Protein AF-A0A1I2WX06-F1 (afdb_monomer_lite)

Secondary structure (DSSP, 8-state):
----HHHHHHHTTHHHH-GGGEEEEEETTEEEEEEEEEEE--SBTTB-S--TTHHHHHHHHHHHHHHTTPPP-EEEEEEEEE-GGG----------PPPPP-----------

Radius of gyration: 21.67 Å; chains: 1; bounding box: 51×63×49 Å

Organism: NCBI:txid504797

Structure (mmCIF, N/CA/C/O backbone):
data_AF-A0A1I2WX06-F1
#
_entry.id   AF-A0A1I2WX06-F1
#
loop_
_atom_site.group_PDB
_atom_site.id
_atom_site.type_symbol
_atom_site.label_atom_id
_atom_site.label_alt_id
_atom_site.label_comp_id
_atom_site.label_asym_id
_atom_site.label_entity_id
_atom_site.label_seq_id
_atom_site.pdbx_PDB_ins_code
_atom_site.Cartn_x
_atom_site.Cartn_y
_atom_site.Cartn_z
_atom_site.occupancy
_atom_site.B_iso_or_equiv
_atom_site.auth_seq_id
_atom_site.auth_comp_id
_atom_site.auth_asym_id
_atom_site.auth_atom_id
_atom_site.pdbx_PDB_model_num
ATOM 1 N N . MET A 1 1 ? 1.561 24.065 -1.940 1.00 39.03 1 MET A N 1
ATOM 2 C CA . MET A 1 1 ? 1.719 22.689 -1.424 1.00 39.03 1 MET A CA 1
ATOM 3 C C . MET A 1 1 ? 1.140 21.785 -2.491 1.00 39.03 1 MET A C 1
ATOM 5 O O . MET A 1 1 ? -0.054 21.876 -2.729 1.00 39.03 1 MET A O 1
ATOM 9 N N . GLY A 1 2 ? 2.003 21.114 -3.259 1.00 46.69 2 GLY A N 1
ATOM 10 C CA . GLY A 1 2 ? 1.616 20.413 -4.486 1.00 46.69 2 GLY A CA 1
ATOM 11 C C . GLY A 1 2 ? 0.683 19.261 -4.160 1.00 46.69 2 GLY A C 1
ATOM 12 O O . GLY A 1 2 ? 1.060 18.371 -3.404 1.00 46.69 2 GLY A O 1
ATOM 13 N N . HIS A 1 3 ? -0.540 19.331 -4.671 1.00 51.50 3 HIS A N 1
ATOM 14 C CA . HIS A 1 3 ? -1.437 18.195 -4.638 1.00 51.50 3 HIS A CA 1
ATOM 15 C C . HIS A 1 3 ? -0.813 17.065 -5.460 1.00 51.50 3 HIS A C 1
ATOM 17 O O . HIS A 1 3 ? -0.359 17.260 -6.583 1.00 51.50 3 HIS A O 1
ATOM 23 N N . ASP A 1 4 ? -0.759 15.905 -4.828 1.00 65.81 4 ASP A N 1
ATOM 24 C CA . ASP A 1 4 ? -0.354 14.611 -5.353 1.00 65.81 4 ASP A CA 1
ATOM 25 C C . ASP A 1 4 ? -1.420 14.118 -6.353 1.00 65.81 4 ASP A C 1
ATOM 27 O O . ASP A 1 4 ? -2.339 13.372 -6.016 1.00 65.81 4 ASP A O 1
ATOM 31 N N . GLU A 1 5 ? -1.383 14.642 -7.580 1.00 75.38 5 GLU A N 1
ATOM 32 C CA . GLU A 1 5 ? -2.386 14.346 -8.614 1.00 75.38 5 GLU A CA 1
ATOM 33 C C . GLU A 1 5 ? -2.366 12.869 -9.029 1.00 75.38 5 GLU A C 1
ATOM 35 O O . GLU A 1 5 ? -3.409 12.285 -9.335 1.00 75.38 5 GLU A O 1
ATOM 40 N N . ILE A 1 6 ? -1.185 12.242 -9.005 1.00 80.88 6 ILE A N 1
ATOM 41 C CA . ILE A 1 6 ? -1.023 10.836 -9.379 1.00 80.88 6 ILE A CA 1
ATOM 42 C C . ILE A 1 6 ? -1.595 9.926 -8.299 1.00 80.88 6 ILE A C 1
ATOM 44 O O . ILE A 1 6 ? -2.337 9.002 -8.639 1.00 80.88 6 ILE A O 1
ATOM 48 N N . ALA A 1 7 ? -1.299 10.151 -7.016 1.00 77.69 7 ALA A N 1
ATOM 49 C CA . ALA A 1 7 ? -1.937 9.354 -5.983 1.00 77.69 7 ALA A CA 1
ATOM 50 C C . ALA A 1 7 ? -3.423 9.651 -5.913 1.00 77.69 7 ALA A C 1
ATOM 52 O O . ALA A 1 7 ? -4.183 8.704 -5.778 1.00 77.69 7 ALA A O 1
ATOM 53 N N . ALA A 1 8 ? -3.873 10.895 -6.089 1.00 80.06 8 ALA A N 1
ATOM 54 C CA . ALA A 1 8 ? -5.306 11.172 -6.161 1.00 80.06 8 ALA A CA 1
ATOM 55 C C . ALA A 1 8 ? -5.990 10.333 -7.259 1.00 80.06 8 ALA A C 1
ATOM 57 O O . ALA A 1 8 ? -7.047 9.751 -7.020 1.00 80.06 8 ALA A O 1
ATOM 58 N N . ALA A 1 9 ? -5.362 10.194 -8.431 1.00 87.06 9 ALA A N 1
ATOM 59 C CA . ALA A 1 9 ? -5.886 9.373 -9.519 1.00 87.06 9 ALA A CA 1
ATOM 60 C C . ALA A 1 9 ? -5.812 7.858 -9.238 1.00 87.06 9 ALA A C 1
ATOM 62 O O . ALA A 1 9 ? -6.751 7.128 -9.549 1.00 87.06 9 ALA A O 1
ATOM 63 N N . LEU A 1 10 ? -4.710 7.360 -8.667 1.00 92.12 10 LEU A N 1
ATOM 64 C CA . LEU A 1 10 ? -4.463 5.917 -8.517 1.00 92.12 10 LEU A CA 1
ATOM 65 C C . LEU A 1 10 ? -4.976 5.326 -7.201 1.00 92.12 10 LEU A C 1
ATOM 67 O O . LEU A 1 10 ? -5.344 4.152 -7.151 1.00 92.12 10 LEU A O 1
ATOM 71 N N . PHE A 1 11 ? -5.017 6.112 -6.131 1.00 92.06 11 PHE A N 1
ATOM 72 C CA . PHE A 1 11 ? -5.347 5.639 -4.790 1.00 92.06 11 PHE A CA 1
ATOM 73 C C . PHE A 1 11 ? -6.761 5.056 -4.720 1.00 92.06 11 PHE A C 1
ATOM 75 O O . PHE A 1 11 ? -6.971 4.002 -4.123 1.00 92.06 11 PHE A O 1
ATOM 82 N N . HIS A 1 12 ? -7.727 5.668 -5.410 1.00 93.12 12 HIS A N 1
ATOM 83 C CA . HIS A 1 12 ? -9.105 5.169 -5.460 1.00 93.12 12 HIS A CA 1
ATOM 84 C C . HIS A 1 12 ? -9.252 3.808 -6.156 1.00 93.12 12 HIS A C 1
ATOM 86 O O . HIS A 1 12 ? -10.240 3.113 -5.927 1.00 93.12 12 HIS A O 1
ATOM 92 N N . HIS A 1 13 ? -8.264 3.390 -6.951 1.00 95.88 13 HIS A N 1
ATOM 93 C CA . HIS A 1 13 ? -8.237 2.074 -7.588 1.00 95.88 13 HIS A CA 1
ATOM 94 C C . HIS A 1 13 ? -7.557 0.997 -6.732 1.00 95.88 13 HIS A C 1
ATOM 96 O O . HIS A 1 13 ? -7.624 -0.184 -7.075 1.00 95.88 13 HIS A O 1
ATOM 102 N N . VAL A 1 14 ? -6.908 1.358 -5.619 1.00 96.62 14 VAL A N 1
ATOM 103 C CA . VAL A 1 14 ? -6.228 0.392 -4.739 1.00 96.62 14 VAL A CA 1
ATOM 104 C C . VAL A 1 14 ? -7.186 -0.686 -4.214 1.00 96.62 14 VAL A C 1
ATOM 106 O O . VAL A 1 14 ? -6.832 -1.857 -4.332 1.00 96.62 14 VAL A O 1
ATOM 109 N N . PRO A 1 15 ? -8.410 -0.379 -3.734 1.00 96.69 15 PRO A N 1
ATOM 110 C CA . PRO A 1 15 ? -9.319 -1.407 -3.223 1.00 96.69 15 PRO A CA 1
ATOM 111 C C . PRO A 1 15 ? -9.756 -2.434 -4.267 1.00 96.69 15 PRO A C 1
ATOM 113 O O . PRO A 1 15 ? -9.928 -3.602 -3.935 1.00 96.69 15 PRO A O 1
ATOM 116 N N . SER A 1 16 ? -9.921 -2.022 -5.526 1.00 97.31 16 SER A N 1
ATOM 117 C CA . SER A 1 16 ? -10.299 -2.939 -6.605 1.00 97.31 16 SER A CA 1
ATOM 118 C C . SER A 1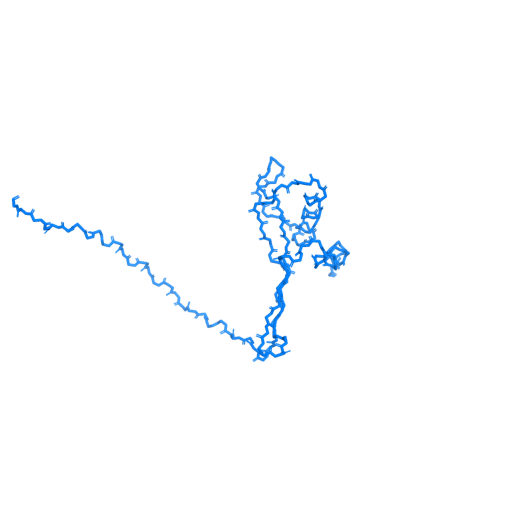 16 ? -9.106 -3.713 -7.166 1.00 97.31 16 SER A C 1
ATOM 120 O O . SER A 1 16 ? -9.270 -4.854 -7.587 1.00 97.31 16 SER A O 1
ATOM 122 N N . THR A 1 17 ? -7.911 -3.118 -7.160 1.00 97.81 17 THR A N 1
ATOM 123 C CA . THR A 1 17 ? -6.701 -3.706 -7.766 1.00 97.81 17 THR A CA 1
ATOM 124 C C . THR A 1 17 ? -5.934 -4.592 -6.780 1.00 97.81 17 THR A C 1
ATOM 126 O O . THR A 1 17 ? -5.441 -5.661 -7.136 1.00 97.81 17 THR A O 1
ATOM 129 N N . PHE A 1 18 ? -5.866 -4.180 -5.513 1.00 97.44 18 PHE A N 1
ATOM 130 C CA . PHE A 1 18 ? -5.137 -4.850 -4.435 1.00 97.44 18 PHE A CA 1
ATOM 131 C C . PHE A 1 18 ? -6.037 -5.110 -3.209 1.00 97.44 18 PHE A C 1
ATOM 133 O O . PHE A 1 18 ? -5.675 -4.742 -2.088 1.00 97.44 18 PHE A O 1
ATOM 140 N N . PRO A 1 19 ? -7.203 -5.771 -3.367 1.00 97.38 19 PRO A N 1
ATOM 141 C CA . PRO A 1 19 ? -8.168 -5.943 -2.274 1.00 97.38 19 PRO A CA 1
ATOM 142 C C . PRO A 1 19 ? -7.583 -6.683 -1.064 1.00 97.38 19 PRO A C 1
ATOM 144 O O . PRO A 1 19 ? -7.917 -6.382 0.075 1.00 97.38 19 PRO A O 1
ATOM 147 N N . HIS A 1 20 ? -6.650 -7.609 -1.297 1.00 96.81 20 HIS A N 1
ATOM 148 C CA . HIS A 1 20 ? -5.974 -8.396 -0.261 1.00 96.81 20 HIS A CA 1
ATOM 149 C C . HIS A 1 20 ? -5.046 -7.571 0.652 1.00 96.81 20 HIS A C 1
ATOM 151 O O . HIS A 1 20 ? -4.602 -8.069 1.683 1.00 96.81 20 HIS A O 1
ATOM 157 N N . LEU A 1 21 ? -4.751 -6.323 0.280 1.00 97.31 21 LEU A N 1
ATOM 158 C CA . LEU A 1 21 ? -3.948 -5.372 1.053 1.00 97.31 21 LEU A CA 1
ATOM 159 C C . LEU A 1 21 ? -4.780 -4.196 1.581 1.00 97.31 21 LEU A C 1
ATOM 161 O O . LEU A 1 21 ? -4.232 -3.210 2.073 1.00 97.31 21 LEU A O 1
ATOM 165 N N . CYS A 1 22 ? -6.105 -4.306 1.487 1.00 97.56 22 CYS A N 1
ATOM 166 C CA . CYS A 1 22 ? -7.049 -3.340 2.020 1.00 97.56 22 CYS A CA 1
ATOM 167 C C . CYS A 1 22 ? -7.704 -3.940 3.259 1.00 97.56 22 CYS A C 1
ATOM 169 O O . CYS A 1 22 ? -8.417 -4.938 3.177 1.00 97.56 22 CYS A O 1
ATOM 171 N N . LEU A 1 23 ? -7.438 -3.341 4.416 1.00 97.44 23 LEU A N 1
ATOM 172 C CA . LEU A 1 23 ? -7.885 -3.861 5.701 1.00 97.44 23 LEU A CA 1
ATOM 173 C C . LEU A 1 23 ? -8.844 -2.881 6.363 1.00 97.44 23 LEU A C 1
ATOM 175 O O . LEU A 1 23 ? -8.638 -1.668 6.336 1.00 97.44 23 LEU A O 1
ATOM 179 N N . VAL A 1 24 ? -9.857 -3.429 7.020 1.00 96.81 24 VAL A N 1
ATOM 180 C CA . VAL A 1 24 ? -10.705 -2.707 7.967 1.00 96.81 24 VAL A CA 1
ATOM 181 C C . VAL A 1 24 ? -10.577 -3.375 9.327 1.00 96.81 24 VAL A C 1
ATOM 183 O O . VAL A 1 24 ? -10.497 -4.599 9.419 1.00 96.81 24 VAL A O 1
ATOM 186 N N . ALA A 1 25 ? -10.529 -2.571 10.381 1.00 96.06 25 ALA A N 1
ATOM 187 C CA . ALA A 1 25 ? -10.635 -3.059 11.747 1.00 96.06 25 ALA A CA 1
ATOM 188 C C . ALA A 1 25 ? -12.021 -2.710 12.275 1.00 96.06 25 ALA A C 1
ATOM 190 O O . ALA A 1 25 ? -12.452 -1.557 12.154 1.00 96.06 25 ALA A O 1
ATOM 191 N N . THR A 1 26 ? -12.691 -3.688 12.878 1.00 96.56 26 THR A N 1
ATOM 192 C CA . THR A 1 26 ? -14.004 -3.508 13.493 1.00 96.56 26 THR A CA 1
ATOM 193 C C . THR A 1 26 ? -13.974 -3.836 14.981 1.00 96.56 26 THR A C 1
ATOM 195 O O . THR A 1 26 ? -13.175 -4.650 15.446 1.00 96.56 26 THR A O 1
ATOM 198 N N . GLU A 1 27 ? -14.843 -3.173 15.734 1.00 94.12 27 GLU A N 1
ATOM 199 C CA . GLU A 1 27 ? -15.173 -3.487 17.120 1.00 94.12 27 GLU A CA 1
ATOM 200 C C . GLU A 1 27 ? -16.682 -3.751 17.170 1.00 94.12 27 GLU A C 1
ATOM 202 O O . GLU A 1 27 ? -17.490 -2.825 17.109 1.00 94.12 27 GLU A O 1
ATOM 207 N N . GLY A 1 28 ? -17.065 -5.031 17.172 1.00 94.06 28 GLY A N 1
ATOM 208 C CA . GLY A 1 28 ? -18.436 -5.423 16.835 1.00 94.06 28 GLY A CA 1
ATOM 209 C C . GLY A 1 28 ? -18.772 -5.020 15.396 1.00 94.06 28 GLY A C 1
ATOM 210 O O . GLY A 1 28 ? -17.996 -5.301 14.480 1.00 94.06 28 GLY A O 1
ATOM 211 N N . ASP A 1 29 ? -19.892 -4.321 15.224 1.00 94.06 29 ASP A N 1
ATOM 212 C CA . ASP A 1 29 ? -20.357 -3.816 13.925 1.00 94.06 29 ASP A CA 1
ATOM 213 C C . ASP A 1 29 ? -19.784 -2.429 13.570 1.00 94.06 29 ASP A C 1
ATOM 215 O O . ASP A 1 29 ? -20.035 -1.905 12.484 1.00 94.06 29 ASP A O 1
ATOM 219 N N . GLU A 1 30 ? -18.997 -1.810 14.458 1.00 95.06 30 GLU A N 1
ATOM 220 C CA . GLU A 1 30 ? -18.405 -0.496 14.202 1.00 95.06 30 GLU A CA 1
ATOM 221 C C . GLU A 1 30 ? -17.031 -0.604 13.537 1.00 95.06 30 GLU A C 1
ATOM 223 O O . GLU A 1 30 ? -16.115 -1.234 14.065 1.00 95.06 30 GLU A O 1
ATOM 228 N N . MET A 1 31 ? -16.830 0.097 12.416 1.00 95.25 31 MET A N 1
ATOM 229 C CA . MET A 1 31 ? -15.500 0.274 11.826 1.00 95.25 31 MET A CA 1
ATOM 230 C C . MET A 1 31 ? -14.685 1.288 12.640 1.00 95.25 31 MET A 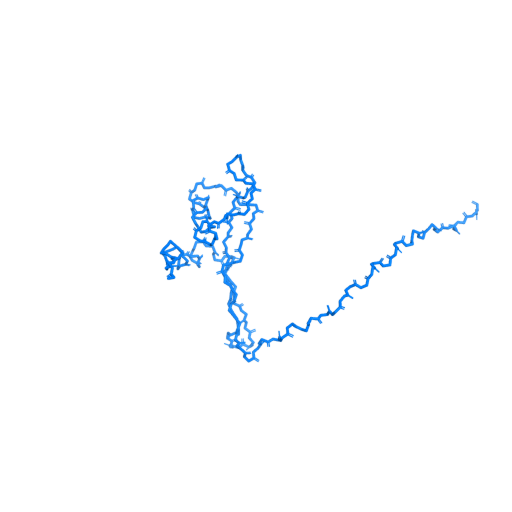C 1
ATOM 232 O O . MET A 1 31 ? -15.060 2.456 12.773 1.00 95.25 31 MET A O 1
ATOM 236 N N . VAL A 1 32 ? -13.534 0.850 13.151 1.00 97.06 32 VAL A N 1
ATOM 237 C CA . VAL A 1 32 ? -12.644 1.663 13.994 1.00 97.06 32 VAL A CA 1
ATOM 238 C C . VAL A 1 32 ? -11.344 2.074 13.315 1.00 97.06 32 VAL A C 1
ATOM 240 O O . VAL A 1 32 ? -10.726 3.058 13.730 1.00 97.06 32 VAL A O 1
ATOM 243 N N . ALA A 1 33 ? -10.938 1.373 12.258 1.00 96.25 33 ALA A N 1
ATOM 244 C CA . ALA A 1 33 ? -9.802 1.768 11.438 1.00 96.25 33 ALA A CA 1
ATOM 245 C C . ALA A 1 33 ? -9.910 1.225 10.012 1.00 96.25 33 ALA A C 1
ATOM 247 O O . ALA A 1 33 ? -10.605 0.241 9.759 1.00 96.25 33 ALA A O 1
ATOM 248 N N . ARG A 1 34 ? -9.152 1.837 9.104 1.00 96.81 34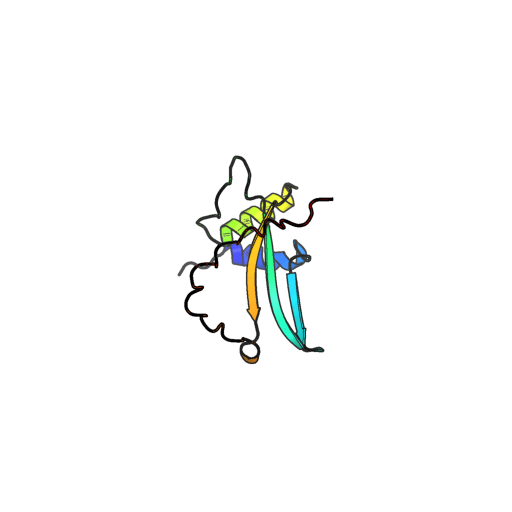 ARG A N 1
ATOM 249 C CA . ARG A 1 34 ? -8.889 1.318 7.761 1.00 96.81 34 ARG A CA 1
ATOM 250 C C . ARG A 1 34 ? -7.411 1.448 7.423 1.00 96.81 34 ARG A C 1
ATOM 252 O O . ARG A 1 34 ? -6.743 2.368 7.902 1.00 96.81 34 ARG A O 1
ATOM 259 N N . ALA A 1 35 ? -6.924 0.556 6.575 1.00 97.00 35 ALA A N 1
ATOM 260 C CA . ALA A 1 35 ? -5.588 0.631 6.020 1.00 97.00 35 ALA A CA 1
ATOM 261 C C . ALA A 1 35 ? -5.582 0.252 4.541 1.00 97.00 35 ALA A C 1
ATOM 263 O O . ALA A 1 35 ? -6.261 -0.690 4.128 1.00 97.00 35 ALA A O 1
ATOM 264 N N . PHE A 1 36 ? -4.772 0.972 3.772 1.00 97.44 36 PHE A N 1
ATOM 265 C CA . PHE A 1 36 ? -4.490 0.669 2.375 1.00 97.44 36 PHE A CA 1
ATOM 266 C C . PHE A 1 36 ? -2.997 0.454 2.203 1.00 97.44 36 PHE A C 1
ATOM 268 O O . PHE A 1 36 ? -2.179 1.151 2.805 1.00 97.44 36 PHE A O 1
ATOM 275 N N . ALA A 1 37 ? -2.636 -0.502 1.362 1.00 96.94 37 ALA A N 1
ATOM 276 C CA . ALA A 1 37 ? -1.259 -0.748 0.983 1.00 96.94 37 ALA A CA 1
ATOM 277 C C . ALA A 1 37 ? -1.180 -1.169 -0.484 1.00 96.94 37 ALA A C 1
ATOM 279 O O . ALA A 1 37 ? -2.150 -1.671 -1.052 1.00 96.94 37 ALA A O 1
ATOM 280 N N . ALA A 1 38 ? -0.015 -0.960 -1.091 1.00 97.19 38 ALA A N 1
ATOM 281 C CA . ALA A 1 38 ? 0.250 -1.371 -2.462 1.00 97.19 38 ALA A CA 1
ATOM 282 C C . ALA A 1 38 ? 1.537 -2.204 -2.549 1.00 97.19 38 ALA A C 1
ATOM 284 O O . ALA A 1 38 ? 2.550 -1.835 -1.937 1.00 97.19 38 ALA A O 1
ATOM 285 N N . PRO A 1 39 ? 1.513 -3.317 -3.303 1.00 97.75 39 PRO A N 1
ATOM 286 C CA . PRO A 1 39 ? 2.682 -4.142 -3.534 1.00 97.75 39 PRO A CA 1
ATOM 287 C C . PRO A 1 39 ? 3.461 -3.630 -4.753 1.00 97.75 39 PRO A C 1
ATOM 289 O O . PRO A 1 39 ? 2.869 -3.199 -5.739 1.00 97.75 39 PRO A O 1
ATOM 292 N N . PHE A 1 40 ? 4.788 -3.698 -4.712 1.00 97.12 40 PHE A N 1
ATOM 293 C CA . PHE A 1 40 ? 5.645 -3.360 -5.850 1.00 97.12 40 PHE A CA 1
ATOM 294 C C . PHE A 1 40 ? 6.952 -4.157 -5.799 1.00 97.12 40 PHE A C 1
ATOM 296 O O . PHE A 1 40 ? 7.337 -4.690 -4.756 1.00 97.12 40 PHE A O 1
ATOM 303 N N . ALA A 1 41 ? 7.630 -4.261 -6.938 1.00 97.19 41 ALA A N 1
ATOM 304 C CA . ALA A 1 41 ? 8.967 -4.827 -7.028 1.00 97.19 41 ALA A CA 1
ATOM 305 C C . ALA A 1 41 ? 10.000 -3.726 -6.763 1.00 97.19 41 ALA A C 1
ATOM 307 O O . ALA A 1 41 ? 10.182 -2.807 -7.574 1.00 97.19 41 ALA A O 1
ATOM 308 N N . LEU A 1 42 ? 10.653 -3.793 -5.605 1.00 96.31 42 LEU A N 1
ATOM 309 C CA . LEU A 1 42 ? 11.714 -2.879 -5.207 1.00 96.31 42 LEU A CA 1
ATOM 310 C C . LEU A 1 42 ? 13.076 -3.356 -5.705 1.00 96.31 42 LEU A C 1
ATOM 312 O O . LEU A 1 42 ? 13.872 -2.514 -6.107 1.00 96.31 42 LEU A O 1
ATOM 316 N N . HIS A 1 43 ? 13.347 -4.662 -5.695 1.00 94.12 43 HIS A N 1
ATOM 317 C CA . HIS A 1 43 ? 14.664 -5.223 -5.994 1.00 94.12 43 HIS A CA 1
ATOM 318 C C . HIS A 1 43 ? 14.760 -5.660 -7.463 1.00 94.12 43 HIS A C 1
ATOM 320 O O . HIS A 1 43 ? 14.774 -6.844 -7.788 1.00 94.12 43 HIS A O 1
ATOM 326 N N . THR A 1 44 ? 14.827 -4.681 -8.369 1.00 91.00 44 THR A N 1
ATOM 327 C CA . THR A 1 44 ? 14.983 -4.907 -9.822 1.00 91.00 44 THR A CA 1
ATOM 328 C C . THR A 1 44 ? 16.263 -4.241 -10.322 1.00 91.00 44 THR A C 1
ATOM 330 O O . THR A 1 44 ? 16.771 -3.340 -9.675 1.00 91.00 44 THR A O 1
ATOM 333 N N . ASP A 1 45 ? 16.753 -4.540 -11.523 1.00 87.81 45 ASP A N 1
ATOM 334 C CA . ASP A 1 45 ? 17.960 -3.856 -12.036 1.00 87.81 45 ASP A CA 1
ATOM 335 C C . ASP A 1 45 ? 17.814 -2.321 -12.129 1.00 87.81 45 ASP A C 1
ATOM 337 O O . ASP A 1 45 ? 18.798 -1.584 -12.155 1.00 87.81 45 ASP A O 1
ATOM 341 N N . ARG A 1 46 ? 16.571 -1.816 -12.178 1.00 85.94 46 ARG A N 1
ATOM 342 C CA . ARG A 1 46 ? 16.247 -0.383 -12.287 1.00 85.94 46 ARG A CA 1
ATOM 343 C C . ARG A 1 46 ? 15.809 0.259 -10.967 1.00 85.94 46 ARG A C 1
ATOM 345 O O . ARG A 1 46 ? 15.596 1.471 -10.938 1.00 85.94 46 ARG A O 1
ATOM 352 N N . ARG A 1 47 ? 15.604 -0.525 -9.904 1.00 88.31 47 ARG A N 1
ATOM 353 C CA . ARG A 1 47 ? 15.091 -0.070 -8.600 1.00 88.31 47 ARG A CA 1
ATOM 354 C C . ARG A 1 47 ? 15.884 -0.762 -7.488 1.00 88.31 47 ARG A C 1
ATOM 356 O O . ARG A 1 47 ? 16.166 -1.942 -7.576 1.00 88.31 47 ARG A O 1
ATOM 363 N N . GLY A 1 48 ? 16.249 -0.046 -6.432 1.00 89.31 48 GLY A N 1
ATOM 364 C CA . GLY A 1 48 ? 16.996 -0.657 -5.317 1.00 89.31 48 GLY A CA 1
ATOM 365 C C . GLY A 1 48 ? 16.873 0.081 -3.991 1.00 89.31 48 GLY A C 1
ATOM 366 O O . GLY A 1 48 ? 17.350 -0.387 -2.963 1.00 89.31 48 GLY A O 1
ATOM 367 N N . THR A 1 49 ? 16.212 1.233 -4.003 1.00 91.12 49 THR A N 1
ATOM 368 C CA . THR A 1 49 ? 15.918 2.049 -2.833 1.00 91.12 49 THR A CA 1
ATOM 369 C C . THR A 1 49 ? 14.492 2.563 -2.944 1.00 91.12 49 THR A C 1
ATOM 371 O O . THR A 1 49 ? 13.921 2.635 -4.040 1.00 91.12 49 THR A O 1
ATOM 374 N N . LEU A 1 50 ? 13.895 2.888 -1.797 1.00 88.12 50 LEU A N 1
ATOM 375 C CA . LEU A 1 50 ? 12.561 3.471 -1.777 1.00 88.12 50 LEU A CA 1
ATOM 376 C C . LEU A 1 50 ? 12.539 4.770 -2.595 1.00 88.12 50 LEU A C 1
ATOM 378 O O . LEU A 1 50 ? 13.514 5.530 -2.587 1.00 88.12 50 LEU A O 1
ATOM 382 N N . PRO A 1 51 ? 11.442 5.035 -3.317 1.00 85.38 51 PRO A N 1
ATOM 383 C CA . PRO A 1 51 ? 11.392 6.168 -4.215 1.00 85.38 51 PRO A CA 1
ATOM 384 C C . PRO A 1 51 ? 11.420 7.486 -3.437 1.00 85.38 51 PRO A C 1
ATOM 386 O O . PRO A 1 51 ? 10.599 7.720 -2.554 1.00 85.38 51 PRO A O 1
ATOM 389 N N . ALA A 1 52 ? 12.299 8.403 -3.846 1.00 84.94 52 ALA A N 1
ATOM 390 C CA . ALA A 1 52 ? 12.334 9.762 -3.297 1.00 84.94 52 ALA A CA 1
ATOM 391 C C . ALA A 1 52 ? 11.027 10.542 -3.541 1.00 84.94 52 ALA A C 1
ATOM 393 O O . ALA A 1 52 ? 10.702 11.456 -2.794 1.00 84.94 52 ALA A O 1
ATOM 394 N N . GLY A 1 53 ? 10.267 10.164 -4.577 1.00 83.19 53 GLY A N 1
ATOM 395 C CA . GLY A 1 53 ? 8.972 10.757 -4.925 1.00 83.19 53 GLY A CA 1
ATOM 396 C C . GLY A 1 53 ? 7.796 10.274 -4.076 1.00 83.19 53 GLY A C 1
ATOM 397 O O . GLY A 1 53 ? 6.666 10.431 -4.513 1.00 83.19 53 GLY A O 1
ATOM 398 N N . GLY A 1 54 ? 8.045 9.635 -2.929 1.00 87.25 54 GLY A N 1
ATOM 399 C CA . GLY A 1 54 ? 6.995 9.243 -1.994 1.00 87.25 54 GLY A CA 1
ATOM 400 C C . GLY A 1 54 ? 5.950 8.309 -2.604 1.00 87.25 54 GLY A C 1
ATOM 401 O O . GLY A 1 54 ? 6.275 7.389 -3.363 1.00 87.25 54 GLY A O 1
ATOM 402 N N . TRP A 1 55 ? 4.692 8.525 -2.228 1.00 88.88 55 TRP A N 1
ATOM 403 C CA . TRP A 1 55 ? 3.595 7.614 -2.536 1.00 88.88 55 TRP A CA 1
ATOM 404 C C . TRP A 1 55 ? 3.136 7.650 -3.987 1.00 88.88 55 TRP A C 1
ATOM 406 O O . TRP A 1 55 ? 2.828 6.586 -4.518 1.00 88.88 55 TRP A O 1
ATOM 416 N N . ASP A 1 56 ? 3.199 8.793 -4.669 1.00 89.75 56 ASP A N 1
ATOM 417 C CA . ASP A 1 56 ? 2.903 8.931 -6.101 1.00 89.75 56 ASP A CA 1
ATOM 418 C C . ASP A 1 56 ? 3.707 7.898 -6.898 1.00 89.75 56 ASP A C 1
ATOM 420 O O . ASP A 1 56 ? 3.215 7.200 -7.793 1.00 89.75 56 ASP A O 1
ATOM 424 N N . ARG A 1 57 ? 4.991 7.778 -6.541 1.00 92.31 57 ARG A N 1
ATOM 425 C CA . ARG A 1 57 ? 5.926 6.895 -7.228 1.00 92.31 57 ARG A CA 1
ATOM 426 C C . ARG A 1 57 ? 5.741 5.439 -6.825 1.00 92.31 57 ARG A C 1
ATOM 428 O O . ARG A 1 57 ? 5.852 4.580 -7.696 1.00 92.31 57 ARG A O 1
ATOM 435 N N . VAL A 1 58 ? 5.415 5.164 -5.561 1.00 94.25 58 VAL A N 1
ATOM 436 C CA . VAL A 1 58 ? 5.018 3.817 -5.117 1.00 94.25 58 VAL A CA 1
ATOM 437 C C . VAL A 1 58 ? 3.784 3.347 -5.881 1.00 94.25 58 VAL A C 1
ATOM 439 O O . VAL A 1 58 ? 3.797 2.248 -6.423 1.00 94.25 58 VAL A O 1
ATOM 442 N N . LEU A 1 59 ? 2.748 4.180 -5.984 1.00 95.12 59 LEU A N 1
ATOM 443 C CA . LEU A 1 59 ? 1.523 3.865 -6.716 1.00 95.12 59 LEU A CA 1
ATOM 444 C C . LEU A 1 59 ? 1.80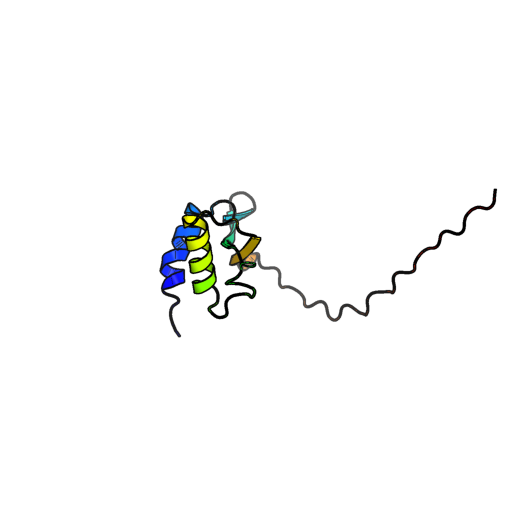9 3.650 -8.202 1.00 95.12 59 LEU A C 1
ATOM 446 O O . LEU A 1 59 ? 1.386 2.648 -8.772 1.00 95.12 59 LEU A O 1
ATOM 450 N N . THR A 1 60 ? 2.608 4.523 -8.818 1.00 94.69 60 THR A N 1
ATOM 451 C CA . THR A 1 60 ? 3.024 4.351 -10.218 1.00 94.69 60 THR A CA 1
ATOM 452 C C . THR A 1 60 ? 3.729 3.010 -10.440 1.00 94.69 60 THR A C 1
ATOM 454 O O . THR A 1 60 ? 3.458 2.322 -11.424 1.00 94.69 60 THR A O 1
ATOM 457 N N . TRP A 1 61 ? 4.639 2.624 -9.540 1.00 95.62 61 TRP A N 1
ATOM 458 C CA . TRP A 1 61 ? 5.333 1.337 -9.605 1.00 95.62 61 TRP A CA 1
ATOM 459 C C . TRP A 1 61 ? 4.383 0.167 -9.385 1.00 95.62 61 TRP A C 1
ATOM 461 O O . TRP A 1 61 ? 4.367 -0.731 -10.214 1.00 95.62 61 TRP A O 1
ATOM 471 N N . ALA A 1 62 ? 3.546 0.208 -8.352 1.00 96.75 62 ALA A N 1
ATOM 472 C CA . ALA A 1 62 ? 2.600 -0.854 -8.036 1.00 96.75 62 ALA A CA 1
ATOM 473 C C . ALA A 1 62 ? 1.639 -1.147 -9.197 1.00 96.75 62 ALA A C 1
ATOM 475 O O . ALA A 1 62 ? 1.486 -2.296 -9.607 1.00 96.75 62 ALA A O 1
ATOM 476 N N . PHE A 1 63 ? 1.028 -0.111 -9.779 1.00 97.19 63 PHE A N 1
ATOM 477 C CA . PHE A 1 63 ? 0.100 -0.280 -10.900 1.00 97.19 63 PHE A CA 1
ATOM 478 C C . PHE A 1 63 ? 0.803 -0.726 -12.181 1.00 97.19 63 PHE A C 1
ATOM 480 O O . PHE A 1 63 ? 0.253 -1.529 -12.938 1.00 97.19 63 PHE A O 1
ATOM 487 N N . ARG A 1 64 ? 2.026 -0.244 -12.424 1.00 96.19 64 ARG A N 1
ATOM 488 C CA . ARG A 1 64 ? 2.829 -0.717 -13.551 1.00 96.19 64 ARG A CA 1
ATOM 489 C C . ARG A 1 64 ? 3.200 -2.186 -13.384 1.00 96.19 64 ARG A C 1
ATOM 491 O O . ARG A 1 64 ? 2.986 -2.955 -14.308 1.00 96.19 64 ARG A O 1
ATOM 498 N N . ASP A 1 65 ? 3.714 -2.566 -12.224 1.00 97.25 65 ASP A N 1
ATOM 499 C CA . ASP A 1 65 ? 4.144 -3.931 -11.932 1.00 97.25 65 ASP A CA 1
ATOM 500 C C . ASP A 1 65 ? 2.957 -4.898 -11.997 1.00 97.25 65 ASP A C 1
ATOM 502 O O . ASP A 1 65 ? 3.075 -5.970 -12.582 1.00 97.25 65 ASP A O 1
ATOM 506 N N . HIS A 1 66 ? 1.793 -4.490 -11.480 1.00 97.44 66 HIS A N 1
ATOM 507 C CA . HIS A 1 66 ? 0.551 -5.252 -11.588 1.00 97.44 66 HIS A CA 1
ATOM 508 C C . HIS A 1 66 ? 0.136 -5.475 -13.046 1.00 97.44 66 HIS A C 1
ATOM 510 O O . HIS A 1 66 ? -0.142 -6.606 -13.438 1.00 97.44 66 HIS A O 1
ATOM 516 N N . ARG A 1 67 ? 0.138 -4.413 -13.865 1.00 97.12 67 ARG A N 1
ATOM 517 C CA . ARG A 1 67 ? -0.190 -4.504 -15.295 1.00 97.12 67 ARG A CA 1
ATOM 518 C C . ARG A 1 67 ? 0.818 -5.358 -16.065 1.00 97.12 67 ARG A C 1
ATOM 520 O O . ARG A 1 67 ? 0.426 -6.117 -16.943 1.00 97.12 67 ARG A O 1
ATOM 527 N N . ASP A 1 68 ? 2.097 -5.220 -15.739 1.00 96.62 68 ASP A N 1
ATOM 528 C CA . ASP A 1 68 ? 3.200 -5.897 -16.419 1.00 96.62 68 ASP A CA 1
ATOM 529 C C . ASP A 1 68 ? 3.409 -7.337 -15.871 1.00 96.62 68 ASP A C 1
ATOM 531 O O . ASP A 1 68 ? 4.299 -8.048 -16.333 1.00 96.62 68 ASP A O 1
ATOM 535 N N . GLY A 1 69 ? 2.616 -7.786 -14.884 1.00 96.44 69 GLY A N 1
ATOM 536 C CA . GLY A 1 69 ? 2.716 -9.121 -14.276 1.00 96.44 69 GLY A CA 1
ATOM 537 C C . GLY A 1 69 ? 3.997 -9.354 -13.462 1.00 96.44 69 GLY A C 1
ATOM 538 O O . GLY A 1 69 ? 4.405 -10.495 -13.246 1.00 96.44 69 GLY A O 1
ATOM 539 N N . THR A 1 70 ? 4.660 -8.283 -13.023 1.00 96.62 70 THR A N 1
ATOM 540 C CA . THR A 1 70 ? 5.908 -8.361 -12.256 1.00 96.62 70 THR A CA 1
ATOM 541 C C . THR A 1 70 ? 5.614 -8.805 -10.827 1.00 96.62 70 THR A C 1
ATOM 543 O O . THR A 1 70 ? 4.762 -8.229 -10.150 1.00 96.62 70 THR A O 1
ATOM 546 N N . LYS A 1 71 ? 6.334 -9.824 -10.344 1.00 96.56 71 LYS A N 1
ATOM 547 C CA . LYS A 1 71 ? 6.162 -10.332 -8.980 1.00 96.56 71 LYS A CA 1
ATOM 548 C C . LYS A 1 71 ? 6.641 -9.281 -7.963 1.00 96.56 71 LYS A C 1
ATOM 550 O O . LYS A 1 71 ? 7.829 -8.959 -7.975 1.00 96.56 71 LYS A O 1
ATOM 555 N N . PRO A 1 72 ? 5.769 -8.779 -7.072 1.00 96.88 72 PRO A N 1
ATOM 556 C CA . PRO A 1 72 ? 6.182 -7.839 -6.040 1.00 96.88 72 PRO A CA 1
ATOM 557 C C . PRO A 1 72 ? 6.992 -8.543 -4.945 1.00 96.88 72 PRO A C 1
ATOM 559 O O . PRO A 1 72 ? 6.744 -9.707 -4.621 1.00 96.88 72 PRO A O 1
ATOM 562 N N . ASP A 1 73 ? 7.937 -7.814 -4.358 1.00 96.81 73 ASP A N 1
ATOM 563 C CA . ASP A 1 73 ? 8.781 -8.259 -3.238 1.00 96.81 73 ASP A CA 1
ATOM 564 C C . ASP A 1 73 ? 8.634 -7.367 -1.993 1.00 96.81 73 ASP A C 1
ATOM 566 O O . ASP A 1 73 ? 9.083 -7.731 -0.908 1.00 96.81 73 ASP A O 1
ATOM 570 N N . THR A 1 74 ? 7.974 -6.217 -2.145 1.00 96.88 74 THR A N 1
ATOM 571 C CA . THR A 1 74 ? 7.853 -5.178 -1.129 1.00 96.88 74 THR A CA 1
ATOM 572 C C . THR A 1 74 ? 6.420 -4.661 -1.090 1.00 96.88 74 THR A C 1
ATOM 574 O O . THR A 1 74 ? 5.729 -4.595 -2.108 1.00 96.88 74 THR A O 1
ATOM 577 N N . VAL A 1 75 ? 5.966 -4.264 0.098 1.00 96.88 75 VAL A N 1
ATOM 578 C CA . VAL A 1 75 ? 4.660 -3.635 0.312 1.00 96.88 75 VAL A CA 1
ATOM 579 C C . VAL A 1 75 ? 4.868 -2.298 1.013 1.00 96.88 75 VAL A C 1
ATOM 581 O O . VAL A 1 75 ? 5.585 -2.223 2.011 1.00 96.88 75 VAL A O 1
ATOM 584 N N . SER A 1 76 ? 4.234 -1.241 0.506 1.00 95.19 76 SER A N 1
ATOM 585 C CA . SER A 1 76 ? 4.193 0.063 1.171 1.00 95.19 76 SER A CA 1
ATOM 586 C C . SER A 1 76 ? 2.807 0.301 1.755 1.00 95.19 76 SER A C 1
ATOM 588 O O . SER A 1 76 ? 1.805 0.166 1.050 1.00 95.19 76 SER A O 1
ATOM 590 N N . ALA A 1 77 ? 2.755 0.665 3.037 1.00 95.00 77 ALA A N 1
ATOM 591 C CA . ALA A 1 77 ? 1.540 1.181 3.650 1.00 95.00 77 ALA A CA 1
ATOM 592 C C . ALA A 1 77 ? 1.241 2.577 3.079 1.00 95.00 77 ALA A C 1
ATOM 594 O O . ALA A 1 77 ? 2.044 3.496 3.243 1.00 95.00 77 ALA A O 1
ATOM 595 N N . LEU A 1 78 ? 0.086 2.685 2.419 1.00 93.44 78 LEU A N 1
ATOM 596 C CA . LEU A 1 78 ? -0.450 3.869 1.746 1.00 93.44 78 LEU A CA 1
ATOM 597 C C . LEU A 1 78 ? -1.567 4.563 2.519 1.00 93.44 78 LEU A C 1
ATOM 599 O O . LEU A 1 78 ? -2.124 5.531 2.053 1.00 93.44 78 LEU A O 1
ATOM 603 N N . GLU A 1 79 ? -2.050 4.052 3.629 1.00 94.00 79 GLU A N 1
ATOM 604 C CA . GLU A 1 79 ? -2.856 4.839 4.561 1.00 94.00 79 GLU A CA 1
ATOM 605 C C . GLU A 1 79 ? -3.066 3.967 5.775 1.00 94.00 79 GLU A C 1
ATOM 607 O O . GLU A 1 79 ? -3.295 2.766 5.632 1.00 94.00 79 GLU A O 1
ATOM 612 N N . ILE A 1 80 ? -3.045 4.567 6.957 1.00 94.75 80 ILE A N 1
ATOM 613 C CA . ILE A 1 80 ? -3.635 3.957 8.140 1.00 94.75 80 ILE A CA 1
ATOM 614 C C . ILE A 1 80 ? -4.412 5.061 8.839 1.00 94.75 80 ILE A C 1
ATOM 616 O O . ILE A 1 80 ? -3.827 5.990 9.396 1.00 94.75 80 ILE A O 1
ATOM 620 N N . ALA A 1 81 ? -5.734 4.960 8.794 1.00 94.81 81 ALA A N 1
ATOM 621 C CA . ALA A 1 81 ? -6.630 5.878 9.473 1.00 94.81 81 ALA A CA 1
ATOM 622 C C . ALA A 1 81 ? -7.301 5.138 10.629 1.00 94.81 81 ALA A C 1
ATOM 624 O O . ALA A 1 81 ? -7.975 4.130 10.424 1.00 94.81 81 ALA A O 1
ATOM 625 N N . VAL A 1 82 ? -7.109 5.643 11.847 1.00 95.38 82 VAL A N 1
ATOM 626 C CA . VAL A 1 82 ? -7.695 5.097 13.077 1.00 95.38 82 VAL A CA 1
ATOM 627 C C . VAL A 1 82 ? -8.597 6.158 13.684 1.00 95.38 82 VAL A C 1
ATOM 629 O O . VAL A 1 82 ? -8.216 7.329 13.752 1.00 95.38 82 VAL A O 1
ATOM 632 N N . ARG A 1 83 ? -9.779 5.754 14.153 1.00 93.75 83 ARG A N 1
ATOM 633 C CA . ARG A 1 83 ? -10.676 6.631 14.904 1.00 93.75 83 ARG A CA 1
ATOM 634 C C . ARG A 1 83 ? -9.930 7.294 16.076 1.00 93.75 83 ARG A C 1
ATOM 636 O O . ARG A 1 83 ? -9.283 6.585 16.852 1.00 93.75 83 ARG A O 1
ATOM 643 N N . PRO A 1 84 ? -10.012 8.628 16.249 1.00 91.12 84 PRO A N 1
ATOM 644 C CA . PRO A 1 84 ? -9.249 9.330 17.283 1.00 91.12 84 PRO A CA 1
ATOM 645 C C . PRO A 1 84 ? -9.512 8.826 18.707 1.00 91.12 84 PRO A C 1
ATOM 647 O O . PRO A 1 84 ? -8.582 8.734 19.504 1.00 91.12 84 PRO A O 1
ATOM 650 N N . ASP A 1 85 ? -10.753 8.440 19.017 1.00 90.56 85 ASP A N 1
ATOM 651 C CA . ASP A 1 85 ? -11.158 7.888 20.317 1.00 90.56 85 ASP A CA 1
ATOM 652 C C . ASP A 1 85 ? -10.618 6.471 20.581 1.00 90.56 85 ASP A C 1
ATOM 654 O O . ASP A 1 85 ? -10.666 5.982 21.708 1.00 90.56 85 ASP A O 1
ATOM 658 N N . ARG A 1 86 ? -10.063 5.821 19.553 1.00 87.44 86 ARG A N 1
ATOM 659 C CA . ARG A 1 86 ? -9.421 4.501 19.618 1.00 87.44 86 ARG A CA 1
ATOM 660 C C . ARG A 1 86 ? -7.899 4.572 19.495 1.00 87.44 86 ARG A C 1
ATOM 662 O O . ARG A 1 86 ? -7.216 3.560 19.658 1.00 87.44 86 ARG A O 1
ATOM 669 N N . LEU A 1 87 ? -7.340 5.760 19.259 1.00 83.75 87 LEU A N 1
ATOM 670 C CA . LEU A 1 87 ? -5.902 5.950 19.146 1.00 83.75 87 LEU A CA 1
ATOM 671 C C . LEU A 1 87 ? -5.242 5.858 20.528 1.00 83.75 87 LEU A C 1
ATOM 673 O O . LEU A 1 87 ? -5.288 6.789 21.336 1.00 83.75 87 LEU A O 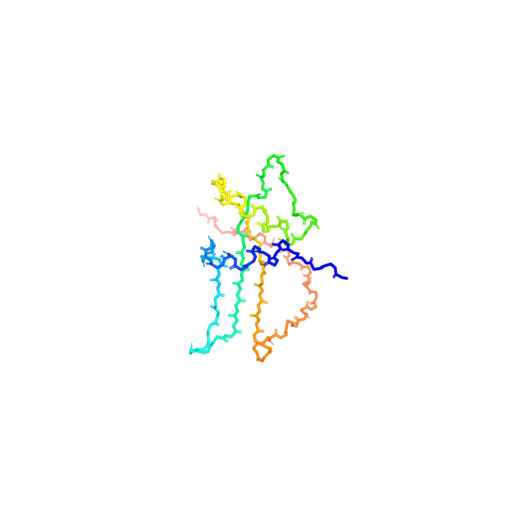1
ATOM 677 N N . ARG A 1 88 ? -4.546 4.752 20.798 1.00 75.94 88 ARG A N 1
ATOM 678 C CA . ARG A 1 88 ? -3.650 4.690 21.956 1.00 75.94 88 ARG A CA 1
ATOM 679 C C . ARG A 1 88 ? -2.383 5.473 21.641 1.00 75.94 88 ARG A C 1
ATOM 681 O O . ARG A 1 88 ? -1.657 5.154 20.705 1.00 75.94 88 ARG A O 1
ATOM 688 N N . ARG A 1 89 ? -2.096 6.501 22.443 1.00 70.19 89 ARG A N 1
ATOM 689 C CA . ARG A 1 89 ? -0.823 7.222 22.344 1.00 70.19 89 ARG A CA 1
ATOM 690 C C . ARG A 1 89 ? 0.316 6.251 22.624 1.00 70.19 89 ARG A C 1
ATOM 692 O O . ARG A 1 89 ? 0.394 5.684 23.714 1.00 70.19 89 ARG A O 1
ATOM 699 N N . LEU A 1 90 ? 1.209 6.108 21.648 1.00 56.19 90 LEU A N 1
ATOM 700 C CA . LEU A 1 90 ? 2.497 5.465 21.854 1.00 56.19 90 LEU A CA 1
ATOM 701 C C . LEU A 1 90 ? 3.228 6.262 22.935 1.00 56.19 90 LEU A C 1
ATOM 703 O O . LEU A 1 90 ? 3.636 7.406 22.724 1.00 56.19 90 LEU A O 1
ATOM 707 N N . ARG A 1 91 ? 3.346 5.680 24.130 1.00 57.25 91 ARG A N 1
ATOM 708 C CA . ARG A 1 91 ? 4.276 6.196 25.126 1.00 57.25 91 ARG A CA 1
ATOM 709 C C . ARG A 1 91 ? 5.664 5.922 24.576 1.00 57.25 91 ARG A C 1
ATOM 711 O O . ARG A 1 91 ? 5.989 4.780 24.269 1.00 57.25 91 ARG A O 1
ATOM 718 N N . ARG A 1 92 ? 6.466 6.973 24.430 1.00 52.00 92 ARG A N 1
ATOM 719 C CA . ARG A 1 92 ? 7.891 6.838 24.140 1.00 52.00 92 ARG A CA 1
ATOM 720 C C . ARG A 1 92 ? 8.493 6.023 25.285 1.00 52.00 92 ARG A C 1
ATOM 722 O O . ARG A 1 92 ? 8.662 6.554 26.377 1.00 52.00 92 ARG A O 1
ATOM 729 N N . THR A 1 93 ? 8.758 4.738 25.074 1.00 50.75 93 THR A N 1
ATOM 730 C CA . THR A 1 93 ? 9.635 3.984 25.969 1.00 50.75 93 THR A CA 1
ATOM 731 C C . THR A 1 93 ? 11.012 4.608 25.832 1.00 50.75 93 THR A C 1
ATOM 733 O O . THR A 1 93 ? 11.651 4.529 24.782 1.00 50.75 93 THR A O 1
ATOM 736 N N . GLU A 1 94 ? 11.413 5.341 26.862 1.00 54.19 94 GLU A N 1
ATOM 737 C CA . GLU A 1 94 ? 12.757 5.870 26.986 1.00 54.19 94 GLU A CA 1
ATOM 738 C C . GLU A 1 94 ? 13.750 4.699 26.978 1.00 54.19 94 GLU A C 1
ATOM 740 O O . GLU A 1 94 ? 13.529 3.713 27.672 1.00 54.19 94 GLU A O 1
ATOM 745 N N . ARG A 1 95 ? 14.784 4.811 26.129 1.00 49.66 95 ARG A N 1
ATOM 746 C CA . ARG A 1 95 ? 15.966 3.940 25.989 1.00 49.66 95 ARG A CA 1
ATOM 747 C C . ARG A 1 95 ? 15.748 2.448 26.276 1.00 49.66 95 ARG A C 1
ATOM 749 O O . ARG A 1 95 ? 15.780 2.001 27.418 1.00 49.66 95 ARG A O 1
ATOM 756 N N . LEU A 1 96 ? 15.742 1.653 25.203 1.00 51.28 96 LEU A N 1
ATOM 757 C CA . LEU A 1 96 ? 16.282 0.298 25.272 1.00 51.28 96 LEU A CA 1
ATOM 758 C C . LEU A 1 96 ? 17.723 0.433 25.796 1.00 51.28 96 LEU A C 1
ATOM 760 O O . LEU A 1 96 ? 18.613 0.878 25.069 1.00 51.28 96 LEU A O 1
ATOM 764 N N . GLY A 1 97 ? 17.929 0.158 27.087 1.00 51.78 97 GLY A N 1
ATOM 765 C CA . GLY A 1 97 ? 19.264 -0.051 27.639 1.00 51.78 97 GLY A CA 1
ATOM 766 C C . GLY A 1 97 ? 19.987 -1.117 26.811 1.00 51.78 97 GLY A C 1
ATOM 767 O O . GLY A 1 97 ? 19.321 -1.895 26.120 1.00 51.78 97 GLY A O 1
ATOM 768 N N . PRO A 1 98 ? 21.330 -1.140 26.812 1.00 54.09 98 PRO A N 1
ATOM 769 C CA . PRO A 1 98 ? 22.075 -2.064 25.969 1.00 54.09 98 PRO A CA 1
ATOM 770 C C . PRO A 1 98 ? 21.551 -3.485 26.177 1.00 54.09 98 PRO A C 1
ATOM 772 O O . PRO A 1 98 ? 21.364 -3.920 27.316 1.00 54.09 98 PRO A O 1
ATOM 775 N N . ALA A 1 99 ? 21.267 -4.165 25.063 1.00 52.81 99 ALA A N 1
ATOM 776 C CA . ALA A 1 99 ? 20.819 -5.547 25.074 1.00 52.81 99 ALA A CA 1
ATOM 777 C C . ALA A 1 99 ? 21.755 -6.358 25.988 1.00 52.81 99 ALA A C 1
ATOM 779 O O . ALA A 1 99 ? 22.977 -6.239 25.843 1.00 52.81 99 ALA A O 1
ATOM 780 N N . PRO A 1 100 ? 21.228 -7.138 26.949 1.00 56.41 100 PRO A N 1
ATOM 781 C CA . PRO A 1 100 ? 22.084 -7.961 27.785 1.00 56.41 100 PRO A CA 1
ATOM 782 C C . PRO A 1 100 ? 22.875 -8.906 26.871 1.00 56.41 100 PRO A C 1
ATOM 784 O O . PRO A 1 100 ? 22.294 -9.456 25.927 1.00 56.41 100 PRO A O 1
ATOM 787 N N . PRO A 1 101 ? 24.188 -9.092 27.101 1.00 50.16 101 PRO A N 1
ATOM 788 C CA . PRO A 1 101 ? 24.962 -10.008 26.286 1.00 50.16 101 PRO A CA 1
ATOM 789 C C . PRO A 1 101 ? 24.329 -11.394 26.388 1.00 50.16 101 PRO A C 1
ATOM 791 O O . PRO A 1 101 ? 24.012 -11.872 27.483 1.00 50.16 101 PRO A O 1
ATOM 794 N N . LEU A 1 102 ? 24.134 -12.024 25.230 1.00 52.47 102 LEU A N 1
ATOM 795 C CA . LEU A 1 102 ? 23.732 -13.418 25.134 1.00 52.47 102 LEU A CA 1
ATOM 796 C C . LEU A 1 102 ? 24.791 -14.248 25.863 1.00 52.47 102 LEU A C 1
ATOM 798 O O . LEU A 1 102 ? 25.862 -14.530 25.329 1.00 52.47 102 LEU A O 1
ATOM 802 N N . SER A 1 103 ? 24.509 -14.607 27.115 1.00 52.88 103 SER A N 1
ATOM 803 C CA . SER A 1 103 ? 25.305 -15.602 27.816 1.00 52.88 103 SER A CA 1
ATOM 804 C C . SER A 1 103 ? 25.046 -16.933 27.122 1.00 52.88 103 SER A C 1
ATOM 806 O O . SER A 1 103 ? 23.986 -17.545 27.249 1.00 52.88 103 SER A O 1
ATOM 808 N N . CYS A 1 104 ? 26.021 -17.346 26.316 1.00 40.91 104 CYS A N 1
ATOM 809 C CA . CYS A 1 104 ? 26.113 -18.691 25.787 1.00 40.91 104 CYS A CA 1
ATOM 810 C C . CYS A 1 104 ? 26.166 -19.644 26.989 1.00 40.91 104 CYS A C 1
ATOM 812 O O . CYS A 1 104 ? 27.204 -19.799 27.634 1.00 40.91 104 CYS A O 1
ATOM 814 N N . ARG A 1 105 ? 25.020 -20.233 27.353 1.00 43.22 105 ARG A N 1
ATOM 815 C CA . ARG A 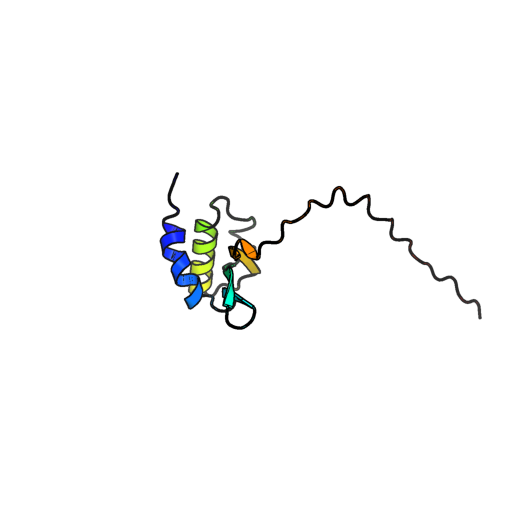1 105 ? 24.961 -21.359 28.285 1.00 43.22 105 ARG A CA 1
ATOM 816 C C . ARG A 1 105 ? 25.595 -22.555 27.585 1.00 43.22 105 ARG A C 1
ATOM 818 O O . ARG A 1 105 ? 24.910 -23.361 26.968 1.00 43.22 105 ARG A O 1
ATOM 825 N N . SER A 1 106 ? 26.915 -22.671 27.687 1.00 50.31 106 SER A N 1
ATOM 826 C CA . SER A 1 106 ? 27.590 -23.951 27.529 1.00 50.31 106 SER A CA 1
ATOM 827 C C . SER A 1 106 ? 27.157 -24.833 28.700 1.00 50.31 106 SER A C 1
ATOM 829 O O . SER A 1 106 ? 27.684 -24.714 29.810 1.00 50.31 106 SER A O 1
ATOM 831 N N . ASP A 1 107 ? 26.145 -25.664 28.466 1.00 45.72 107 ASP A N 1
ATOM 832 C CA . ASP A 1 107 ? 25.711 -26.696 29.396 1.00 45.72 107 ASP A CA 1
ATOM 833 C C . ASP A 1 107 ? 26.819 -27.757 29.492 1.00 45.72 107 ASP A C 1
ATOM 835 O O . ASP A 1 107 ? 26.905 -28.698 28.707 1.00 45.72 107 ASP A O 1
ATOM 839 N N . ARG A 1 108 ? 27.740 -27.563 30.443 1.00 54.94 108 ARG A N 1
ATOM 840 C CA . ARG A 1 108 ? 28.600 -28.636 30.945 1.00 54.94 108 ARG A CA 1
ATOM 841 C C . ARG A 1 108 ? 27.773 -29.509 31.883 1.00 54.94 108 ARG A C 1
ATOM 843 O O . ARG A 1 108 ? 27.827 -29.327 33.097 1.00 54.94 108 ARG A O 1
ATOM 850 N N . ARG A 1 109 ? 27.059 -30.480 31.321 1.00 46.44 109 ARG A N 1
ATOM 851 C CA . ARG A 1 109 ? 26.620 -31.727 31.973 1.00 46.44 109 ARG A CA 1
ATOM 852 C C . ARG A 1 109 ? 26.527 -32.763 30.843 1.00 46.44 109 ARG A C 1
ATOM 854 O O . ARG A 1 109 ? 25.797 -32.535 29.899 1.00 46.44 109 ARG A O 1
ATOM 861 N N . ARG A 1 110 ? 27.250 -33.879 30.803 1.00 44.31 110 ARG A N 1
ATOM 862 C CA . ARG A 1 110 ? 27.730 -34.773 31.857 1.00 44.31 110 ARG A CA 1
ATOM 863 C C . ARG A 1 110 ? 28.899 -35.590 31.304 1.00 44.31 110 ARG A C 1
ATOM 865 O O . ARG A 1 110 ? 28.821 -36.087 30.187 1.00 44.31 110 ARG A O 1
ATOM 872 N N . CYS A 1 111 ? 29.919 -35.773 32.136 1.00 41.53 111 CYS A N 1
ATOM 873 C CA . CYS A 1 111 ? 30.718 -36.989 32.133 1.00 41.53 111 CYS A CA 1
ATOM 874 C C . CYS A 1 111 ? 29.801 -38.187 32.429 1.00 41.53 111 CYS A C 1
ATOM 876 O O . CYS A 1 111 ? 28.934 -38.094 33.307 1.00 41.53 111 CYS A O 1
ATOM 878 N N . GLY A 1 112 ? 30.029 -39.277 31.709 1.00 37.72 112 GLY A N 1
ATOM 879 C CA . GLY A 1 112 ? 29.434 -40.597 31.875 1.00 37.72 112 GLY A CA 1
ATOM 880 C C . GLY A 1 112 ? 30.054 -41.509 30.840 1.00 37.72 112 GLY A C 1
ATOM 881 O O . GLY A 1 112 ? 29.770 -41.259 29.652 1.00 37.72 112 GLY A O 1
#

Sequence (112 aa):
MGHDEIAAALFHHVPSTFPHLCLVATEGDEMVARAFAAPFALHTDRRGTLPAGGWDRVLTWAFRDHRDGTKPDTVSALEIAVRPDRLRRLRRTERLGPAPPLSCRSDRRRCG

pLDDT: mean 82.53, std 19.27, range [37.72, 97.81]

Foldseek 3Di:
DDDLVLCVVQVVCQCVLPVVQWDFDDDVPDTFKIWTKAFAAQPDPVHPDDDPVPPSVVSVRRVVCSVVVNDGDDMDTPDIDGHPVPDDDDDPPPDPDPDDPPPPPPPPDDDD